Protein AF-A0A1I8MG90-F1 (afdb_monomer_lite)

Secondary structure (DSSP, 8-state):
----------------SS-S--TTSHHHHHHHTTSSHHHHHHHHHHH-TT----HHHHHHHHHHHHHHHHHHHSSSPP-SHHHHHHHHHHHSPTTHHHHHHHHHHHHHH-SS---SS-HHHHHHHHHTT-

InterPro domains:
  IPR009072 Histone-fold [G3DSA:1.10.20.10] (28-130)
  IPR009072 Histone-fold [SSF47113] (20-128)

Foldseek 3Di:
DDDDDDDDDPPPPPPDPDDQLDCPPPVNVVLQQPQCLVLVQVVCCVVPVPDDDDPVVSRVVSVVVVVVVSQLCGPVGDPDPVSSLVSLVVPPDPPVSVVVVVVVVCCVPDPPDDRSGPVVSVVVSVVVSD

pLDDT: mean 80.27, std 19.48, range [32.47, 96.44]

Radius of gyration: 20.1 Å; chains: 1; bounding box: 49×69×40 Å

Sequence (130 aa):
MFSVQHGNMGSSTIMGDSDVYDFTKAENIARWKGIFIPSLKKVLEQVHPRLTAKEEALMYVETLCLRILAMLCAKPLPHTVQDIEEKVRKYFPSPIDCWALNEAKETLVSKKRKSVLPTERVHTLLQKVK

Organism: Musca domestica (NCBI:txid7370)

Structure (mmCIF, N/CA/C/O backbone):
data_AF-A0A1I8MG90-F1
#
_entry.id   AF-A0A1I8MG90-F1
#
loop_
_atom_site.group_PDB
_atom_site.id
_atom_site.type_symbol
_atom_site.label_atom_id
_atom_site.label_alt_id
_atom_site.label_comp_id
_atom_site.label_asym_id
_atom_site.label_entity_id
_atom_site.label_seq_id
_atom_site.pdbx_PDB_ins_code
_atom_site.Cartn_x
_atom_site.Cartn_y
_atom_site.Cartn_z
_atom_site.occupancy
_atom_site.B_iso_or_equiv
_atom_site.auth_seq_id
_atom_site.auth_comp_id
_atom_site.auth_asym_id
_atom_site.auth_atom_id
_atom_site.pdbx_PDB_model_num
ATOM 1 N N . MET A 1 1 ? -35.148 53.708 18.195 1.00 45.38 1 MET A N 1
ATOM 2 C CA . MET A 1 1 ? -34.542 52.752 19.143 1.00 45.38 1 MET A CA 1
ATOM 3 C C . MET A 1 1 ? -34.646 51.359 18.543 1.00 45.38 1 MET A C 1
ATOM 5 O O . MET A 1 1 ? -35.712 50.776 18.622 1.00 45.38 1 MET A O 1
ATOM 9 N N . PHE A 1 2 ? -33.588 50.860 17.901 1.00 42.22 2 PHE A N 1
ATOM 10 C CA . PHE A 1 2 ? -33.440 49.439 17.575 1.00 42.22 2 PHE A CA 1
ATOM 11 C C . PHE A 1 2 ? -31.970 49.056 17.740 1.00 42.22 2 PHE A C 1
ATOM 13 O O . PHE A 1 2 ? -31.074 49.826 17.400 1.00 42.22 2 PHE A O 1
ATOM 20 N N . SER A 1 3 ? -31.786 47.919 18.398 1.00 39.50 3 SER A N 1
ATOM 21 C CA . SER A 1 3 ? -30.568 47.443 19.041 1.00 39.50 3 SER A CA 1
ATOM 22 C C . SER A 1 3 ? -29.565 46.826 18.063 1.00 39.50 3 SER A C 1
ATOM 24 O O . SER A 1 3 ? -29.923 46.307 17.011 1.00 39.50 3 SER A O 1
ATOM 26 N N . VAL A 1 4 ? -28.307 46.871 18.493 1.00 43.78 4 VAL A N 1
ATOM 27 C CA . VAL A 1 4 ? -27.082 46.264 17.959 1.00 43.78 4 VAL A CA 1
ATOM 28 C C . VAL A 1 4 ? -27.180 44.736 17.848 1.00 43.78 4 VAL A C 1
ATOM 30 O O . VAL A 1 4 ? -27.698 44.108 18.768 1.00 43.78 4 VAL A O 1
ATOM 33 N N . GLN A 1 5 ? -26.557 44.144 16.817 1.00 39.47 5 GLN A N 1
ATOM 34 C CA . GLN A 1 5 ? -25.679 42.972 16.984 1.00 39.47 5 GLN A CA 1
ATOM 35 C C . GLN A 1 5 ? -24.714 42.797 15.799 1.00 39.47 5 GLN A C 1
ATOM 37 O O . GLN A 1 5 ? -25.101 42.493 14.675 1.00 39.47 5 GLN A O 1
ATOM 42 N N . HIS A 1 6 ? -23.428 43.004 16.097 1.00 41.03 6 HIS A N 1
ATOM 43 C CA . HIS A 1 6 ? -22.286 42.571 15.299 1.00 41.03 6 HIS A CA 1
ATOM 44 C C . HIS A 1 6 ? -22.226 41.037 15.281 1.00 41.03 6 HIS A C 1
ATOM 46 O O . HIS A 1 6 ? -22.118 40.417 16.337 1.00 41.03 6 HIS A O 1
ATOM 52 N N . GLY A 1 7 ? -22.217 40.438 14.091 1.00 34.09 7 GLY A N 1
ATOM 53 C CA . GLY A 1 7 ? -21.810 39.050 13.881 1.00 34.09 7 GLY A CA 1
ATOM 54 C C . GLY A 1 7 ? -20.370 38.995 13.379 1.00 34.09 7 GLY A C 1
ATOM 55 O O . GLY A 1 7 ? -20.132 39.052 12.178 1.00 34.09 7 GLY A O 1
ATOM 56 N N . ASN A 1 8 ? -19.415 38.920 14.306 1.00 41.19 8 ASN A N 1
ATOM 57 C CA . ASN A 1 8 ? -18.049 38.463 14.050 1.00 41.19 8 ASN A CA 1
ATOM 58 C C . ASN A 1 8 ? -17.977 36.945 14.314 1.00 41.19 8 ASN A C 1
ATOM 60 O O . ASN A 1 8 ? -18.745 36.438 15.123 1.00 41.19 8 ASN A O 1
ATOM 64 N N . MET A 1 9 ? -16.986 36.285 13.707 1.00 35.06 9 MET A N 1
ATOM 65 C CA . MET A 1 9 ? -16.546 34.887 13.884 1.00 35.06 9 MET A CA 1
ATOM 66 C C . MET A 1 9 ? -17.142 33.832 12.948 1.00 35.06 9 MET A C 1
ATOM 68 O O . MET A 1 9 ? -18.130 33.163 13.221 1.00 35.06 9 MET A O 1
ATOM 72 N N . GLY A 1 10 ? -16.364 33.589 11.896 1.00 32.47 10 GLY A N 1
ATOM 73 C CA . GLY A 1 10 ? -16.185 32.290 11.263 1.00 32.47 10 GLY A CA 1
ATOM 74 C C . GLY A 1 10 ? -14.727 32.125 10.834 1.00 32.47 10 GLY A C 1
ATOM 75 O O . GLY A 1 10 ? -14.462 31.724 9.705 1.00 32.47 10 GLY A O 1
ATOM 76 N N . SER A 1 11 ? -13.772 32.510 11.695 1.00 35.19 11 SER A N 1
ATOM 77 C CA . SER A 1 11 ? -12.365 32.140 11.521 1.00 35.19 11 SER A CA 1
ATOM 78 C C . SER A 1 11 ? -12.300 30.621 11.464 1.00 35.19 11 SER A C 1
ATOM 80 O O . SER A 1 11 ? -12.479 29.943 12.473 1.00 35.19 11 SER A O 1
ATOM 82 N N . SER A 1 12 ? -12.079 30.091 10.264 1.00 34.28 12 SER A N 1
ATOM 83 C CA . SER A 1 12 ? -11.706 28.698 10.067 1.00 34.28 12 SER A CA 1
ATOM 84 C C . SER A 1 12 ? -10.315 28.533 10.663 1.00 34.28 12 SER A C 1
ATOM 86 O O . SER A 1 12 ? -9.304 28.781 10.011 1.00 34.28 12 SER A O 1
ATOM 88 N N . THR A 1 13 ? -10.278 28.219 11.954 1.00 33.03 13 THR A N 1
ATOM 89 C CA . THR A 1 13 ? -9.067 27.843 12.666 1.00 33.03 13 THR A CA 1
ATOM 90 C C . THR A 1 13 ? -8.465 26.649 11.939 1.00 33.03 13 THR A C 1
ATOM 92 O O . THR A 1 13 ? -9.012 25.547 11.973 1.00 33.03 13 THR A O 1
ATOM 95 N N . ILE A 1 14 ? -7.338 26.888 11.268 1.00 46.69 14 ILE A N 1
ATOM 96 C CA . ILE A 1 14 ? -6.355 25.875 10.891 1.00 46.69 14 ILE A CA 1
ATOM 97 C C . ILE A 1 14 ? -5.935 25.205 12.208 1.00 46.69 14 ILE A C 1
ATOM 99 O O . ILE A 1 14 ? -5.077 25.700 12.936 1.00 46.69 14 ILE A O 1
ATOM 103 N N . MET A 1 15 ? -6.639 24.142 12.596 1.00 42.91 15 MET A N 1
ATOM 104 C CA . MET A 1 15 ? -6.336 23.387 13.805 1.00 42.91 15 MET A CA 1
ATOM 105 C C . MET A 1 15 ? -5.140 22.469 13.533 1.00 42.91 15 MET A C 1
ATOM 107 O O . MET A 1 15 ? -5.283 21.429 12.903 1.00 42.91 15 MET A O 1
ATOM 111 N N . GLY A 1 16 ? -3.978 22.880 14.045 1.00 37.00 16 GLY A N 1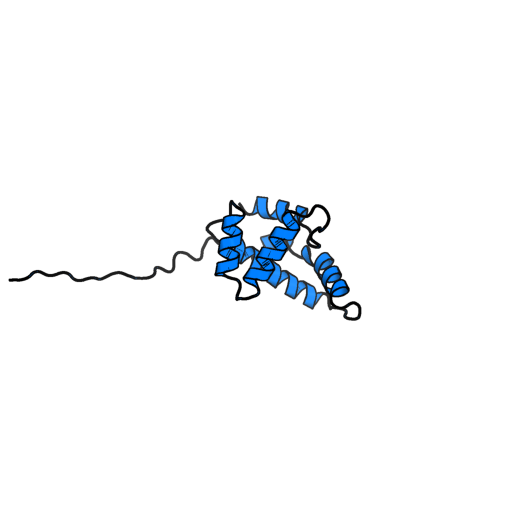
ATOM 112 C CA . GLY A 1 16 ? -2.998 22.001 14.696 1.00 37.00 16 GLY A CA 1
ATOM 113 C C . GLY A 1 16 ? -2.320 20.930 13.839 1.00 37.00 16 GLY A C 1
ATOM 114 O O . GLY A 1 16 ? -2.607 19.744 13.978 1.00 37.00 16 GLY A O 1
ATOM 115 N N . ASP A 1 17 ? -1.333 21.346 13.050 1.00 42.06 17 ASP A N 1
ATOM 116 C CA . ASP A 1 17 ? -0.396 20.507 12.287 1.00 42.06 17 ASP A CA 1
ATOM 117 C C . ASP A 1 17 ? 0.683 19.835 13.169 1.00 42.06 17 ASP A C 1
ATOM 119 O O . ASP A 1 17 ? 1.874 20.025 12.958 1.00 42.06 17 ASP A O 1
ATOM 123 N N . SER A 1 18 ? 0.315 19.094 14.222 1.00 46.84 18 SER A N 1
ATOM 124 C CA . SER A 1 18 ? 1.350 18.525 15.116 1.00 46.84 18 SER A CA 1
ATOM 125 C C . SER A 1 18 ? 1.232 17.044 15.458 1.00 46.84 18 SER A C 1
ATOM 127 O O . SER A 1 18 ? 2.071 16.551 16.205 1.00 46.84 18 SER A O 1
ATOM 129 N N . ASP A 1 19 ? 0.260 16.303 14.923 1.00 49.38 19 ASP A N 1
ATOM 130 C CA . ASP A 1 19 ? -0.016 14.962 15.464 1.00 49.38 19 ASP A CA 1
ATOM 131 C C . ASP A 1 19 ? -0.525 13.942 14.431 1.00 49.38 19 ASP A C 1
ATOM 133 O O . ASP A 1 19 ? -1.168 12.943 14.765 1.00 49.38 19 ASP A O 1
ATOM 137 N N . VAL A 1 20 ? -0.246 14.193 13.150 1.00 58.28 20 VAL A N 1
ATOM 138 C CA . VAL A 1 20 ? -0.396 13.194 12.085 1.00 58.28 20 VAL A CA 1
ATOM 139 C C . VAL A 1 20 ? 0.795 12.241 12.184 1.00 58.28 20 VAL A C 1
ATOM 141 O O . VAL A 1 20 ? 1.943 12.689 12.179 1.00 58.28 20 VAL A O 1
ATOM 144 N N . TYR A 1 21 ? 0.550 10.929 12.293 1.00 62.69 21 TYR A N 1
ATOM 145 C CA . TYR A 1 21 ? 1.636 9.950 12.244 1.00 62.69 21 TYR A CA 1
ATOM 146 C C . TYR A 1 21 ? 2.352 10.081 10.903 1.00 62.69 21 TYR A C 1
ATOM 148 O O . TYR A 1 21 ? 1.806 9.785 9.838 1.00 62.69 21 TYR A O 1
ATOM 156 N N . ASP A 1 22 ? 3.579 10.571 10.974 1.00 65.44 22 ASP A N 1
ATOM 157 C CA . ASP A 1 22 ? 4.363 10.865 9.798 1.00 65.44 22 ASP A CA 1
ATOM 158 C C . ASP A 1 22 ? 5.104 9.600 9.355 1.00 65.44 22 ASP A C 1
ATOM 160 O O . ASP A 1 22 ? 6.122 9.196 9.927 1.00 65.44 22 ASP A O 1
ATOM 164 N N . PHE A 1 23 ? 4.575 8.962 8.312 1.00 63.75 23 PHE A N 1
ATOM 165 C CA . PHE A 1 23 ? 5.210 7.826 7.642 1.00 63.75 23 PHE A CA 1
ATOM 166 C C . PHE A 1 23 ? 6.537 8.220 6.967 1.00 63.75 23 PHE A C 1
ATOM 168 O O . PHE A 1 23 ? 7.308 7.341 6.588 1.00 63.75 23 PHE A O 1
ATOM 175 N N . THR A 1 24 ? 6.811 9.524 6.836 1.00 53.75 24 THR A N 1
ATOM 176 C CA . THR A 1 24 ? 8.040 10.103 6.281 1.00 53.75 24 THR A CA 1
ATOM 177 C C . THR A 1 24 ? 9.054 10.532 7.351 1.00 53.75 24 THR A C 1
ATOM 179 O O . THR A 1 24 ? 10.184 10.882 7.011 1.00 53.75 24 THR A O 1
ATOM 182 N N . LYS A 1 25 ? 8.737 10.410 8.653 1.00 62.84 25 LYS A N 1
ATOM 183 C CA . LYS A 1 25 ? 9.760 10.498 9.711 1.00 62.84 25 LYS A CA 1
ATOM 184 C C . LYS A 1 25 ? 10.763 9.361 9.542 1.00 62.84 25 LYS A C 1
ATOM 186 O O . LYS A 1 25 ? 10.374 8.200 9.401 1.00 62.84 25 LYS A O 1
ATOM 191 N N . ALA A 1 26 ? 12.054 9.684 9.616 1.00 55.06 26 ALA A N 1
ATOM 192 C CA . ALA A 1 26 ? 13.156 8.744 9.384 1.00 55.06 26 ALA A CA 1
ATOM 193 C C . ALA A 1 26 ? 13.037 7.434 10.194 1.00 55.06 26 ALA A C 1
ATOM 195 O O . ALA A 1 26 ? 13.305 6.352 9.672 1.00 55.06 26 ALA A O 1
ATOM 196 N N . GLU A 1 27 ? 12.559 7.517 11.439 1.00 59.25 27 GLU A N 1
ATOM 197 C CA . GLU A 1 27 ? 12.353 6.366 12.331 1.00 59.25 27 GLU A CA 1
ATOM 198 C C . GLU A 1 27 ? 11.252 5.405 11.850 1.00 59.25 27 GLU A C 1
ATOM 200 O O . GLU A 1 27 ? 11.355 4.187 12.018 1.00 59.25 27 GLU A O 1
ATOM 205 N N . ASN A 1 28 ? 10.207 5.938 11.212 1.00 69.00 28 ASN A N 1
ATOM 206 C CA . ASN A 1 28 ? 9.096 5.158 10.676 1.00 69.00 28 ASN A CA 1
ATOM 207 C C . ASN A 1 28 ? 9.430 4.615 9.284 1.00 69.00 28 ASN A C 1
ATOM 209 O O . ASN A 1 28 ? 9.130 3.453 9.001 1.00 69.00 28 ASN A O 1
ATOM 213 N N . ILE A 1 29 ? 10.125 5.404 8.453 1.00 68.88 29 ILE A N 1
ATOM 214 C CA . ILE A 1 29 ? 10.584 4.989 7.119 1.00 68.88 29 ILE A CA 1
ATOM 215 C C . ILE A 1 29 ? 11.330 3.658 7.201 1.00 68.88 29 ILE A C 1
ATOM 217 O O . ILE A 1 29 ? 11.058 2.769 6.404 1.00 68.88 29 ILE A O 1
ATOM 221 N N . ALA A 1 30 ? 12.216 3.469 8.183 1.00 72.62 30 ALA A N 1
ATOM 222 C CA . ALA A 1 30 ? 12.979 2.227 8.319 1.00 72.62 30 ALA A CA 1
ATOM 223 C C . ALA A 1 30 ? 12.096 0.970 8.474 1.00 72.62 30 ALA A C 1
ATOM 225 O O . ALA A 1 30 ? 12.478 -0.111 8.029 1.00 72.62 30 ALA A O 1
ATOM 226 N N . ARG A 1 31 ? 10.903 1.097 9.073 1.00 82.94 31 ARG A N 1
ATOM 227 C CA . ARG A 1 31 ? 9.965 -0.023 9.277 1.00 82.94 31 ARG A CA 1
ATOM 228 C C . ARG A 1 31 ? 9.134 -0.328 8.031 1.00 82.94 31 ARG A C 1
ATOM 230 O O . ARG A 1 31 ? 8.785 -1.489 7.798 1.00 82.94 31 ARG A O 1
ATOM 237 N N . TRP A 1 32 ? 8.814 0.712 7.263 1.00 85.56 32 TRP A N 1
ATOM 238 C CA . TRP A 1 32 ? 7.951 0.647 6.084 1.00 85.56 32 TRP A CA 1
ATOM 239 C C . TRP A 1 32 ? 8.722 0.443 4.775 1.00 85.56 32 TRP A C 1
ATOM 241 O O . TRP A 1 32 ? 8.164 -0.100 3.827 1.00 85.56 32 TRP A O 1
ATOM 251 N N . LYS A 1 33 ? 9.998 0.830 4.718 1.00 87.62 33 LYS A N 1
ATOM 252 C CA . LYS A 1 33 ? 10.821 0.751 3.509 1.00 87.62 33 LYS A CA 1
ATOM 253 C C . LYS A 1 33 ? 10.906 -0.682 2.981 1.00 87.62 33 LYS A C 1
ATOM 255 O O . LYS A 1 33 ? 11.239 -1.618 3.710 1.00 87.62 33 LYS A O 1
ATOM 260 N N . GLY A 1 34 ? 10.638 -0.835 1.691 1.00 90.62 34 GLY A N 1
ATOM 261 C CA . GLY A 1 34 ? 10.704 -2.085 0.946 1.00 90.62 34 GLY A CA 1
ATOM 262 C C . GLY A 1 34 ? 9.542 -3.047 1.189 1.00 90.62 34 GLY A C 1
ATOM 263 O O . GLY A 1 34 ? 9.554 -4.148 0.637 1.00 90.62 34 GLY A O 1
ATOM 264 N N . ILE A 1 35 ? 8.547 -2.689 2.007 1.00 92.62 35 ILE A N 1
ATOM 265 C CA . ILE A 1 35 ? 7.425 -3.582 2.304 1.00 92.62 35 ILE A CA 1
ATOM 266 C C . ILE A 1 35 ? 6.551 -3.839 1.072 1.00 92.62 35 ILE A C 1
ATOM 268 O O . ILE A 1 35 ? 6.084 -4.962 0.874 1.00 92.62 35 ILE A O 1
ATOM 272 N N . PHE A 1 36 ? 6.340 -2.825 0.232 1.00 94.62 36 PHE A N 1
ATOM 273 C CA . PHE A 1 36 ? 5.456 -2.915 -0.923 1.00 94.62 36 PHE A CA 1
ATOM 274 C C . PHE A 1 36 ? 6.194 -3.313 -2.192 1.00 94.62 36 PHE A C 1
ATOM 276 O O . PHE A 1 36 ? 5.559 -3.874 -3.080 1.00 94.62 36 PHE A O 1
ATOM 283 N N . ILE A 1 37 ? 7.516 -3.135 -2.268 1.00 94.75 37 ILE A N 1
ATOM 284 C CA . ILE A 1 37 ? 8.308 -3.435 -3.473 1.00 94.75 37 ILE A CA 1
ATOM 285 C C . ILE A 1 37 ? 8.027 -4.833 -4.062 1.00 94.75 37 ILE A C 1
ATOM 287 O O . ILE A 1 37 ? 7.735 -4.904 -5.259 1.00 94.75 37 ILE A O 1
ATOM 291 N N . PRO A 1 38 ? 8.038 -5.948 -3.297 1.00 94.19 38 PRO A N 1
ATOM 292 C CA . PRO A 1 38 ? 7.754 -7.267 -3.871 1.00 94.19 38 PRO A CA 1
ATOM 293 C C . PRO A 1 38 ? 6.339 -7.375 -4.455 1.00 94.19 38 PRO A C 1
ATOM 295 O O . PRO A 1 38 ? 6.120 -8.077 -5.439 1.00 94.19 38 PRO A O 1
ATOM 298 N N . SER A 1 39 ? 5.380 -6.666 -3.856 1.00 94.75 39 SER A N 1
ATOM 299 C CA . SER A 1 39 ? 3.984 -6.646 -4.302 1.00 94.75 39 SER A CA 1
ATOM 300 C C . SER A 1 39 ? 3.823 -5.778 -5.547 1.00 94.75 39 SER A C 1
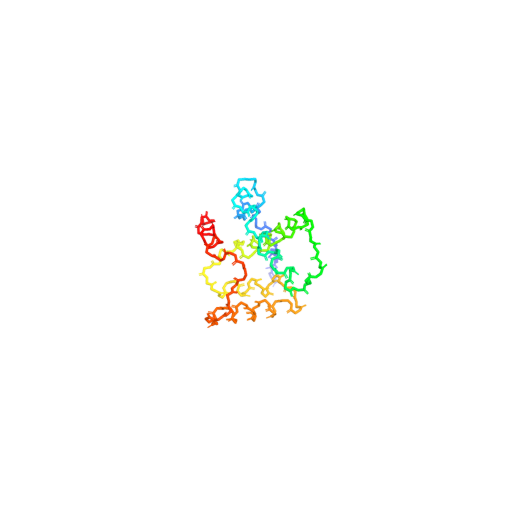ATOM 302 O O . SER A 1 39 ? 3.172 -6.191 -6.498 1.00 94.75 39 SER A O 1
ATOM 304 N N . LEU A 1 40 ? 4.486 -4.619 -5.585 1.00 95.19 40 LEU A N 1
ATOM 305 C CA . LEU A 1 40 ? 4.505 -3.719 -6.737 1.00 95.19 40 LEU A CA 1
ATOM 306 C C . LEU A 1 40 ? 5.137 -4.384 -7.966 1.00 95.19 40 LEU A C 1
ATOM 308 O O . LEU A 1 40 ? 4.624 -4.216 -9.068 1.00 95.19 40 LEU A O 1
ATOM 312 N N . LYS A 1 41 ? 6.186 -5.203 -7.786 1.00 94.94 41 LYS A N 1
ATOM 313 C CA . LYS A 1 41 ? 6.759 -6.022 -8.872 1.00 94.94 41 LYS A CA 1
ATOM 314 C C . LYS A 1 41 ? 5.726 -6.986 -9.460 1.00 94.94 41 LYS A C 1
ATOM 316 O O . LYS A 1 41 ? 5.575 -7.038 -10.675 1.00 94.94 41 LYS A O 1
ATOM 321 N N . LYS A 1 42 ? 4.971 -7.688 -8.606 1.00 93.94 42 LYS A N 1
ATOM 322 C CA . LYS A 1 42 ? 3.897 -8.597 -9.047 1.00 93.94 42 LYS A CA 1
ATOM 323 C C . LYS A 1 42 ? 2.767 -7.859 -9.761 1.00 93.94 42 LYS A C 1
ATOM 325 O O . LYS A 1 42 ? 2.285 -8.338 -10.778 1.00 93.94 42 LYS A O 1
ATOM 330 N N . VAL A 1 43 ? 2.354 -6.700 -9.248 1.00 94.44 43 VAL A N 1
ATOM 331 C CA . VAL A 1 43 ? 1.325 -5.871 -9.896 1.00 94.44 43 VAL A CA 1
ATOM 332 C C . VAL A 1 43 ? 1.800 -5.410 -11.275 1.00 94.44 43 VAL A C 1
ATOM 334 O O . VAL A 1 43 ? 1.053 -5.523 -12.241 1.00 94.44 43 VAL A O 1
ATOM 337 N N . LEU A 1 44 ? 3.051 -4.954 -11.396 1.00 95.25 44 LEU A N 1
ATOM 338 C CA . LEU A 1 44 ? 3.620 -4.556 -12.684 1.00 95.25 44 LEU A CA 1
ATOM 339 C C . LEU A 1 44 ? 3.618 -5.712 -13.689 1.00 95.25 44 LEU A C 1
ATOM 341 O O . LEU A 1 44 ? 3.205 -5.516 -14.825 1.00 95.25 44 LEU A O 1
ATOM 345 N N . GLU A 1 45 ? 4.027 -6.907 -13.268 1.00 94.50 45 GLU A N 1
ATOM 346 C CA . GLU A 1 45 ? 4.025 -8.100 -14.120 1.00 94.50 45 GLU A CA 1
ATOM 347 C C . GLU A 1 45 ? 2.607 -8.485 -14.571 1.00 94.50 45 GLU A C 1
ATOM 349 O O . GLU A 1 45 ? 2.405 -8.833 -15.731 1.00 94.50 45 GLU A O 1
ATOM 354 N N . GLN A 1 46 ? 1.611 -8.367 -13.687 1.00 92.81 46 GLN A N 1
ATOM 355 C CA . GLN A 1 46 ? 0.209 -8.658 -14.007 1.00 92.81 46 GLN A CA 1
ATOM 356 C C . GLN A 1 46 ? -0.396 -7.661 -15.002 1.00 92.81 46 GLN A C 1
ATOM 358 O O . GLN A 1 46 ? -1.178 -8.055 -15.864 1.00 92.81 46 GLN A O 1
ATOM 363 N N . VAL A 1 47 ? -0.054 -6.375 -14.883 1.00 94.88 47 VAL A N 1
ATOM 364 C CA . VAL A 1 47 ? -0.617 -5.314 -15.733 1.00 94.88 47 VAL A CA 1
ATOM 365 C C . VAL A 1 47 ? 0.161 -5.185 -17.048 1.00 94.88 47 VAL A C 1
ATOM 367 O O . VAL A 1 47 ? -0.429 -4.994 -18.112 1.00 94.88 47 VAL A O 1
ATOM 370 N N . HIS A 1 48 ? 1.487 -5.322 -17.000 1.00 94.75 48 HIS A N 1
ATOM 371 C CA . HIS A 1 48 ? 2.392 -5.160 -18.137 1.00 94.75 48 HIS A CA 1
ATOM 372 C C . HIS A 1 48 ? 3.542 -6.190 -18.104 1.00 94.75 48 HIS A C 1
ATOM 374 O O . HIS A 1 48 ? 4.675 -5.835 -17.777 1.00 94.75 48 HIS A O 1
ATOM 380 N N . PRO A 1 49 ? 3.316 -7.442 -18.555 1.00 94.31 49 PRO A N 1
ATOM 381 C CA . PRO A 1 49 ? 4.303 -8.531 -18.456 1.00 94.31 49 PRO A CA 1
ATOM 382 C C . PRO A 1 49 ? 5.647 -8.275 -19.157 1.00 94.31 49 PRO A C 1
ATOM 384 O O . PRO A 1 49 ? 6.643 -8.934 -18.877 1.00 94.31 49 PRO A O 1
ATOM 387 N N . ARG A 1 50 ? 5.682 -7.341 -20.116 1.00 94.94 50 ARG A N 1
ATOM 388 C CA . ARG A 1 50 ? 6.878 -7.000 -20.905 1.00 94.94 50 ARG A CA 1
ATOM 389 C C . ARG A 1 50 ? 7.635 -5.779 -20.376 1.00 94.94 50 ARG A C 1
ATOM 391 O O . ARG A 1 50 ? 8.663 -5.424 -20.948 1.00 94.94 50 ARG A O 1
ATOM 398 N N . LEU A 1 51 ? 7.116 -5.112 -19.346 1.00 95.62 51 LEU A N 1
ATOM 399 C CA . LEU A 1 51 ? 7.704 -3.908 -18.772 1.00 95.62 51 LEU A CA 1
ATOM 400 C C . LEU A 1 51 ? 8.467 -4.261 -17.495 1.00 95.62 51 LEU A C 1
ATOM 402 O O . LEU A 1 51 ? 7.941 -4.920 -16.604 1.00 95.62 51 LEU A O 1
ATOM 406 N N . THR A 1 52 ? 9.700 -3.775 -17.382 1.00 92.94 52 THR A N 1
ATOM 407 C CA . THR A 1 52 ? 10.488 -3.855 -16.150 1.00 92.94 52 THR A CA 1
ATOM 408 C C . THR A 1 52 ? 10.606 -2.470 -15.522 1.00 92.94 52 THR A C 1
ATOM 410 O O . THR A 1 52 ? 10.648 -1.455 -16.219 1.00 92.94 52 THR A O 1
ATOM 413 N N . ALA A 1 53 ? 10.648 -2.412 -14.191 1.00 94.06 53 ALA A N 1
ATOM 414 C CA . ALA A 1 53 ? 10.841 -1.171 -13.451 1.00 94.06 53 ALA A CA 1
ATOM 415 C C . ALA A 1 53 ? 12.186 -1.180 -12.729 1.00 94.06 53 ALA A C 1
ATOM 417 O O . ALA A 1 53 ? 12.587 -2.186 -12.139 1.00 94.06 53 ALA A O 1
ATOM 418 N N . LYS A 1 54 ? 12.862 -0.028 -12.743 1.00 96.44 54 LYS A N 1
ATOM 419 C CA . LYS A 1 54 ? 14.019 0.215 -11.880 1.00 96.44 54 LYS A CA 1
ATOM 420 C C . LYS A 1 54 ? 13.585 0.197 -10.417 1.00 96.44 54 LYS A C 1
ATOM 422 O O . LYS A 1 54 ? 12.490 0.650 -10.083 1.00 96.44 54 LYS A O 1
ATOM 427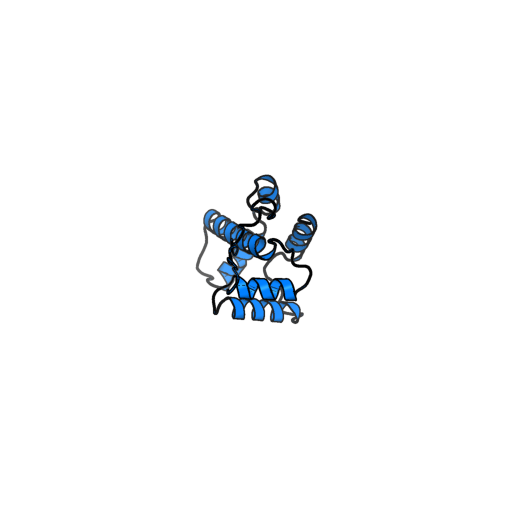 N N . GLU A 1 55 ? 14.480 -0.250 -9.543 1.00 93.31 55 GLU A N 1
ATOM 428 C CA . GLU A 1 55 ? 14.227 -0.303 -8.100 1.00 93.31 55 GLU A CA 1
ATOM 429 C C . GLU A 1 55 ? 13.864 1.081 -7.531 1.00 93.31 55 GLU A C 1
ATOM 431 O O . GLU A 1 55 ? 12.928 1.206 -6.750 1.00 93.31 55 GLU A O 1
ATOM 436 N N . GLU A 1 56 ? 14.530 2.141 -7.995 1.00 94.81 56 GLU A N 1
ATOM 437 C CA . GLU A 1 56 ? 14.262 3.536 -7.608 1.00 94.81 56 GLU A CA 1
ATOM 438 C C . GLU A 1 56 ? 12.831 3.981 -7.927 1.00 94.81 56 GLU A C 1
ATOM 440 O O . GLU A 1 56 ? 12.196 4.658 -7.120 1.00 94.81 56 GLU A O 1
ATOM 445 N N . ALA A 1 57 ? 12.295 3.558 -9.076 1.00 96.38 57 ALA A N 1
ATOM 446 C CA . ALA A 1 57 ? 10.922 3.865 -9.461 1.00 96.38 57 ALA A CA 1
ATOM 447 C C . ALA A 1 57 ? 9.919 3.137 -8.554 1.00 96.38 57 ALA A C 1
ATOM 449 O O . ALA A 1 57 ? 8.930 3.728 -8.125 1.00 96.38 57 ALA A O 1
ATOM 450 N N . LEU A 1 58 ? 10.194 1.876 -8.209 1.00 95.56 58 LEU A N 1
ATOM 451 C CA . LEU A 1 58 ? 9.361 1.109 -7.280 1.00 95.56 58 LEU A CA 1
ATOM 452 C C . LEU A 1 58 ? 9.404 1.692 -5.864 1.00 95.56 58 LEU A C 1
ATOM 454 O O . LEU A 1 58 ? 8.361 1.784 -5.220 1.00 95.56 58 LEU A O 1
ATOM 458 N N . MET A 1 59 ? 10.576 2.140 -5.404 1.00 93.19 59 MET A N 1
ATOM 459 C CA . MET A 1 59 ? 10.715 2.866 -4.138 1.00 93.19 59 MET A CA 1
ATOM 460 C C . MET A 1 59 ? 9.900 4.162 -4.152 1.00 93.19 59 MET A C 1
ATOM 462 O O . MET A 1 59 ? 9.196 4.450 -3.189 1.00 93.19 59 MET A O 1
ATOM 466 N N . TYR A 1 60 ? 9.933 4.925 -5.247 1.00 94.38 60 TYR A N 1
ATOM 467 C CA . TYR A 1 60 ? 9.119 6.133 -5.366 1.00 94.38 60 TYR A CA 1
ATOM 468 C C . TYR A 1 60 ? 7.618 5.822 -5.276 1.00 94.38 60 TYR A C 1
ATOM 470 O O . TYR A 1 60 ? 6.912 6.438 -4.477 1.00 94.38 60 TYR A O 1
ATOM 478 N N . VAL A 1 61 ? 7.130 4.817 -6.009 1.00 95.38 61 VAL A N 1
ATOM 479 C CA . VAL A 1 61 ? 5.723 4.383 -5.924 1.00 95.38 61 VAL A CA 1
ATOM 480 C C . VAL A 1 61 ? 5.363 3.929 -4.505 1.00 95.38 61 VAL A C 1
ATOM 482 O O . VAL A 1 61 ? 4.309 4.305 -3.996 1.00 95.38 61 VAL A O 1
ATOM 485 N N . GLU A 1 62 ? 6.248 3.202 -3.821 1.00 93.75 62 GLU A N 1
ATOM 486 C CA . GLU A 1 62 ? 6.054 2.827 -2.417 1.00 93.75 62 GLU A CA 1
ATOM 487 C C . GLU A 1 62 ? 5.867 4.057 -1.514 1.00 93.75 62 GLU A C 1
ATOM 489 O O . GLU A 1 62 ? 4.952 4.067 -0.687 1.00 93.75 62 GLU A O 1
ATOM 494 N N . THR A 1 63 ? 6.655 5.124 -1.699 1.00 91.44 63 THR A N 1
ATOM 495 C CA . THR A 1 63 ? 6.468 6.361 -0.916 1.00 91.44 63 THR A CA 1
ATOM 496 C C . THR A 1 63 ? 5.103 7.009 -1.150 1.00 91.44 63 THR A C 1
ATOM 498 O O . THR A 1 63 ? 4.508 7.538 -0.209 1.00 91.44 63 THR A O 1
ATOM 501 N N . LEU A 1 64 ? 4.561 6.925 -2.370 1.00 93.06 64 LEU A N 1
ATOM 502 C CA . LEU A 1 64 ? 3.215 7.412 -2.679 1.00 93.06 64 LEU A CA 1
ATOM 503 C C . LEU A 1 64 ? 2.141 6.557 -1.995 1.00 93.06 64 LEU A C 1
ATOM 505 O O . LEU A 1 64 ? 1.228 7.107 -1.382 1.00 93.06 64 LEU A O 1
ATOM 509 N N . CYS A 1 65 ? 2.274 5.227 -2.023 1.00 92.94 65 CYS A N 1
ATOM 510 C CA . CYS A 1 65 ? 1.371 4.325 -1.303 1.00 92.94 65 CYS A CA 1
ATOM 511 C C . CYS A 1 65 ? 1.365 4.611 0.206 1.00 92.94 65 CYS A C 1
ATOM 513 O O . CYS A 1 65 ? 0.301 4.668 0.821 1.00 92.94 65 CYS A O 1
ATOM 515 N N . LEU A 1 66 ? 2.537 4.843 0.804 1.00 89.88 66 LEU A N 1
ATOM 516 C CA . LEU A 1 66 ? 2.653 5.200 2.220 1.00 89.88 66 LEU A CA 1
ATOM 517 C C . LEU A 1 66 ? 2.038 6.568 2.526 1.00 89.88 66 LEU A C 1
ATOM 519 O O . LEU A 1 66 ? 1.408 6.727 3.566 1.00 89.88 66 LEU A O 1
ATOM 523 N N . ARG A 1 67 ? 2.149 7.542 1.615 1.00 88.94 67 ARG A N 1
ATOM 524 C CA . ARG A 1 67 ? 1.477 8.843 1.756 1.00 88.94 67 ARG A CA 1
ATOM 525 C C . ARG A 1 67 ? -0.046 8.705 1.731 1.00 88.94 67 ARG A C 1
ATOM 527 O O . ARG A 1 67 ? -0.725 9.363 2.514 1.00 88.94 67 ARG A O 1
ATOM 534 N N . ILE A 1 68 ? -0.585 7.837 0.874 1.00 91.50 68 ILE A N 1
ATOM 535 C CA . ILE A 1 68 ? -2.022 7.524 0.857 1.00 91.50 68 ILE A CA 1
ATOM 536 C C . ILE A 1 68 ? -2.431 6.849 2.171 1.00 91.50 68 ILE A C 1
ATOM 538 O O . ILE A 1 68 ? -3.427 7.240 2.775 1.00 91.50 68 ILE A O 1
ATOM 542 N N . LEU A 1 69 ? -1.646 5.886 2.663 1.00 90.12 69 LEU A N 1
ATOM 543 C CA . LEU A 1 69 ? -1.906 5.245 3.954 1.00 90.12 69 LEU A CA 1
ATOM 544 C C . LEU A 1 69 ? -1.902 6.267 5.103 1.00 90.12 69 LEU A C 1
ATOM 546 O O . LEU A 1 69 ? -2.806 6.255 5.934 1.00 90.12 69 LEU A O 1
ATOM 550 N N . ALA A 1 70 ? -0.947 7.200 5.100 1.00 86.50 70 ALA A N 1
ATOM 551 C CA . ALA A 1 70 ? -0.877 8.305 6.053 1.00 86.50 70 ALA A CA 1
ATOM 552 C C . ALA A 1 70 ? -2.130 9.174 6.040 1.00 86.50 70 ALA A C 1
ATOM 554 O O . ALA A 1 70 ? -2.710 9.451 7.086 1.00 86.50 70 ALA A O 1
ATOM 555 N N . MET A 1 71 ? -2.570 9.560 4.845 1.00 88.81 71 MET A N 1
ATOM 556 C CA . MET A 1 71 ? -3.780 10.345 4.640 1.00 88.81 71 MET A CA 1
ATOM 557 C C . MET A 1 71 ? -5.022 9.621 5.182 1.00 88.81 71 MET A C 1
ATOM 559 O O . MET A 1 71 ? -5.835 10.227 5.880 1.00 88.81 71 MET A O 1
ATOM 563 N N . LEU A 1 72 ? -5.156 8.316 4.928 1.00 89.81 72 LEU A N 1
ATOM 564 C CA . LEU A 1 72 ? -6.278 7.515 5.430 1.00 89.81 72 LEU A CA 1
ATOM 565 C C . LEU A 1 72 ? -6.216 7.307 6.955 1.00 89.81 72 LEU A C 1
ATOM 567 O O . LEU A 1 72 ? -7.251 7.272 7.623 1.00 89.81 72 LEU A O 1
ATOM 571 N N . CYS A 1 73 ? -5.018 7.241 7.535 1.00 87.19 73 CYS A N 1
ATOM 572 C CA . CYS A 1 73 ? -4.802 7.120 8.979 1.00 87.19 73 CYS A CA 1
ATOM 573 C C . CYS A 1 73 ? -4.716 8.468 9.721 1.00 87.19 73 CYS A C 1
ATOM 575 O O . CYS A 1 73 ? -4.562 8.468 10.940 1.00 87.19 73 CYS A O 1
ATOM 577 N N . ALA A 1 74 ? -4.839 9.609 9.034 1.00 84.50 74 ALA A N 1
ATOM 578 C CA . ALA A 1 74 ? -4.800 10.931 9.664 1.00 84.50 74 ALA A CA 1
ATOM 579 C C . ALA A 1 74 ? -5.929 11.099 10.695 1.00 84.50 74 ALA A C 1
ATOM 581 O O . ALA A 1 74 ? -6.976 10.474 10.558 1.00 84.50 74 ALA A O 1
ATOM 582 N N . LYS A 1 75 ? -5.768 11.942 11.720 1.00 80.38 75 LYS A N 1
ATOM 583 C CA . LYS A 1 75 ? -6.817 12.129 12.740 1.00 80.38 75 LYS A CA 1
ATOM 584 C C . LYS A 1 75 ? -8.128 12.664 12.110 1.00 80.38 75 LYS A C 1
ATOM 586 O O . LYS A 1 75 ? -8.054 13.512 11.221 1.00 80.38 75 LYS A O 1
ATOM 591 N N . PRO A 1 76 ? -9.317 12.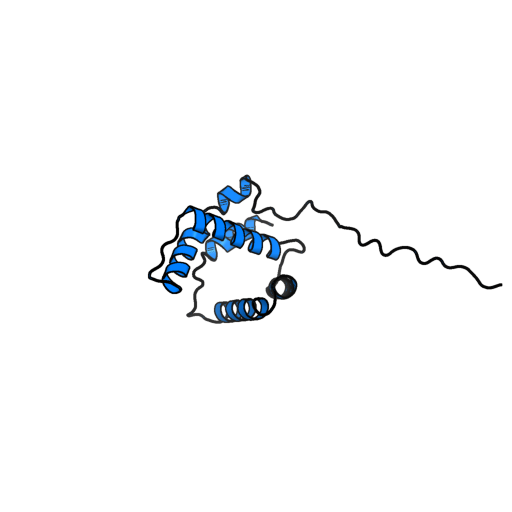203 12.550 1.00 82.94 76 PRO A N 1
ATOM 592 C CA . PRO A 1 76 ? -9.549 11.154 13.548 1.00 82.94 76 PRO A CA 1
ATOM 593 C C . PRO A 1 76 ? -9.118 9.773 13.034 1.00 82.94 76 PRO A C 1
ATOM 595 O O . PRO A 1 76 ? -9.345 9.434 11.870 1.00 82.94 76 PRO A O 1
ATOM 598 N N . LEU A 1 77 ? -8.451 8.997 13.895 1.00 83.12 77 LEU A N 1
ATOM 599 C CA . LEU A 1 77 ? -7.982 7.657 13.543 1.00 83.12 77 LEU A CA 1
ATOM 600 C C . LEU A 1 77 ? -9.187 6.788 13.151 1.00 83.12 77 LEU A C 1
ATOM 602 O O . LEU A 1 77 ? -10.197 6.809 13.851 1.00 83.12 77 LEU A O 1
ATOM 606 N N . PRO A 1 78 ? -9.106 6.044 12.039 1.00 86.69 78 PRO A N 1
ATOM 607 C CA . PRO A 1 78 ? -10.189 5.163 11.639 1.00 86.69 78 PRO A CA 1
ATOM 608 C C . PRO A 1 78 ? -10.268 3.968 12.597 1.00 86.69 78 PRO A C 1
ATOM 610 O O . PRO A 1 78 ? -9.285 3.248 12.793 1.00 86.69 78 PRO A O 1
ATOM 613 N N . HIS A 1 79 ? -11.440 3.751 13.185 1.00 87.62 79 HIS A N 1
ATOM 614 C CA . HIS A 1 79 ? -11.735 2.634 14.084 1.00 87.62 79 HIS A CA 1
ATOM 615 C C . HIS A 1 79 ? -12.672 1.609 13.442 1.00 87.62 79 HIS A C 1
ATOM 617 O O . HIS A 1 79 ? -12.694 0.449 13.856 1.00 87.62 79 HIS A O 1
ATOM 623 N N . THR A 1 80 ? -13.414 2.020 12.416 1.00 91.12 80 THR A N 1
ATOM 624 C CA . THR A 1 80 ? -14.345 1.178 11.670 1.00 91.12 80 THR A CA 1
ATOM 625 C C . THR A 1 80 ? -14.017 1.160 10.178 1.00 91.12 80 THR A C 1
ATOM 627 O O . THR A 1 80 ? -13.301 2.017 9.656 1.00 91.12 80 THR A O 1
ATOM 630 N N . VAL A 1 81 ? -14.568 0.174 9.462 1.00 91.31 81 VAL A N 1
ATOM 631 C CA . VAL A 1 81 ? -14.500 0.135 7.991 1.00 91.31 81 VAL A CA 1
ATOM 632 C C . VAL A 1 81 ? -15.171 1.375 7.395 1.00 91.31 81 VAL A C 1
ATOM 634 O O . VAL A 1 81 ? -14.650 1.944 6.440 1.00 91.31 81 VAL A O 1
ATOM 637 N N . GLN A 1 82 ? -16.276 1.832 7.990 1.00 92.75 82 GLN A N 1
ATOM 638 C CA . GLN A 1 82 ? -17.006 3.011 7.532 1.00 92.75 82 GLN A CA 1
ATOM 639 C C . GLN A 1 82 ? -16.144 4.279 7.592 1.00 92.75 82 GLN A C 1
ATOM 641 O O . GLN A 1 82 ? -16.141 5.035 6.622 1.00 92.75 82 GLN A O 1
ATOM 646 N N . ASP A 1 83 ? -15.344 4.462 8.647 1.00 92.88 83 ASP A N 1
ATOM 647 C CA . ASP A 1 83 ? -14.439 5.616 8.770 1.00 92.88 83 ASP A CA 1
ATOM 648 C C . ASP A 1 83 ? -13.441 5.673 7.601 1.00 92.88 83 ASP A C 1
ATOM 650 O O . ASP A 1 83 ? -13.126 6.744 7.079 1.00 92.88 83 ASP A O 1
ATOM 654 N N . ILE A 1 84 ? -12.944 4.509 7.162 1.00 94.00 84 ILE A N 1
ATOM 655 C CA . ILE A 1 84 ? -12.080 4.411 5.980 1.00 94.00 84 ILE A CA 1
ATOM 656 C C . ILE A 1 84 ? -12.872 4.730 4.714 1.00 94.00 84 ILE A C 1
ATOM 658 O O . ILE A 1 84 ? -12.381 5.488 3.880 1.00 94.00 84 ILE A O 1
ATOM 662 N N . GLU A 1 85 ? -14.085 4.191 4.557 1.00 95.06 85 GLU A N 1
ATOM 663 C CA . GLU A 1 85 ? -14.892 4.468 3.368 1.00 95.06 85 GLU A CA 1
ATOM 664 C C . GLU A 1 85 ? -15.206 5.965 3.217 1.00 95.06 85 GLU A C 1
ATOM 666 O O . GLU A 1 85 ? -15.141 6.505 2.113 1.00 95.06 85 GLU A O 1
ATOM 671 N N . GLU A 1 86 ? -15.532 6.651 4.313 1.00 94.69 86 GLU A N 1
ATOM 672 C CA . GLU A 1 86 ? -15.779 8.097 4.333 1.00 94.69 86 GLU A CA 1
ATOM 673 C C . GLU A 1 86 ? -14.534 8.889 3.927 1.00 94.69 86 GLU A C 1
ATOM 675 O O . GLU A 1 86 ? -14.619 9.806 3.107 1.00 94.69 86 GLU A O 1
ATOM 680 N N . LYS A 1 87 ? -13.355 8.498 4.422 1.00 94.12 87 LYS A N 1
ATOM 681 C CA . LYS A 1 87 ? -12.091 9.121 4.014 1.00 94.12 87 LYS A CA 1
ATOM 682 C C . LYS A 1 87 ? -11.758 8.875 2.552 1.00 94.12 87 LYS A C 1
ATOM 684 O O . LYS A 1 87 ? -11.327 9.807 1.879 1.00 94.12 87 LYS A O 1
ATOM 689 N N . VAL A 1 88 ? -11.980 7.665 2.041 1.00 96.12 88 VAL A N 1
ATOM 690 C CA . VAL A 1 88 ? -11.777 7.371 0.616 1.00 96.12 88 VAL A CA 1
ATOM 691 C C . VAL A 1 88 ? -12.663 8.285 -0.230 1.00 96.12 88 VAL A C 1
ATOM 693 O O . VAL A 1 88 ? -12.132 8.980 -1.088 1.00 96.12 88 VAL A O 1
ATOM 696 N N . ARG A 1 89 ? -13.964 8.401 0.075 1.00 94.50 89 ARG A N 1
ATOM 697 C CA . ARG A 1 89 ? -14.871 9.323 -0.646 1.00 94.50 89 ARG A CA 1
ATOM 698 C C . ARG A 1 89 ? -14.450 10.788 -0.547 1.00 94.50 89 ARG A C 1
ATOM 700 O O . ARG A 1 89 ? -14.672 11.555 -1.473 1.00 94.50 89 ARG A O 1
ATOM 707 N N . LYS A 1 90 ? -13.866 11.191 0.583 1.00 94.38 90 LYS A N 1
ATOM 708 C CA . LYS A 1 90 ? -13.427 12.572 0.809 1.00 94.38 90 LYS A CA 1
ATOM 709 C C . LYS A 1 90 ? -12.161 12.930 0.028 1.00 94.38 90 LYS A C 1
ATOM 711 O O . LYS A 1 90 ? -12.040 14.063 -0.429 1.00 94.38 90 LYS A O 1
ATOM 716 N N . TYR A 1 91 ? -11.199 12.013 -0.056 1.00 92.75 91 TYR A N 1
ATOM 717 C CA . TYR A 1 91 ? -9.863 12.317 -0.573 1.00 92.75 91 TYR A CA 1
ATOM 718 C C . TYR A 1 91 ? -9.599 11.799 -1.987 1.00 92.75 91 TYR A C 1
ATOM 720 O O . TYR A 1 91 ? -8.732 12.340 -2.674 1.00 92.75 91 TYR A O 1
ATOM 728 N N . PHE A 1 92 ? -10.293 10.748 -2.421 1.00 95.88 92 PHE A N 1
ATOM 729 C CA . PHE A 1 92 ? -10.062 10.156 -3.730 1.00 95.88 92 PHE A CA 1
ATOM 730 C C . PHE A 1 92 ? -10.963 10.860 -4.751 1.00 95.88 92 PHE A C 1
ATOM 732 O O . PHE A 1 92 ? -12.156 11.025 -4.502 1.00 95.88 92 PHE A O 1
ATOM 739 N N . PRO A 1 93 ? -10.424 11.295 -5.900 1.00 96.12 93 PRO A N 1
ATOM 740 C CA . PRO A 1 93 ? -11.236 11.906 -6.941 1.00 96.12 93 PRO A CA 1
ATOM 741 C C . PRO A 1 93 ? -12.103 10.856 -7.641 1.00 96.12 93 PRO A C 1
ATOM 743 O O . PRO A 1 93 ? -11.700 9.701 -7.801 1.00 96.12 93 PRO A O 1
ATOM 746 N N . SER A 1 94 ? -13.262 11.282 -8.139 1.00 92.62 94 SER A N 1
ATOM 747 C CA . SER A 1 94 ? -14.108 10.431 -8.977 1.00 92.62 94 SER A CA 1
ATOM 748 C C . SER A 1 94 ? -13.442 10.148 -10.332 1.00 92.62 94 SER A C 1
ATOM 750 O O . SER A 1 94 ? -12.873 11.077 -10.914 1.00 92.62 94 SER A O 1
ATOM 752 N N . PRO A 1 95 ? -13.476 8.903 -10.858 1.00 95.62 95 PRO A N 1
ATOM 753 C CA . PRO A 1 95 ? -14.188 7.711 -10.356 1.00 95.62 95 PRO A CA 1
ATOM 754 C C . PRO A 1 95 ? -13.347 6.766 -9.470 1.00 95.62 95 PRO A C 1
ATOM 756 O O . PRO A 1 95 ? -13.767 5.641 -9.190 1.00 95.62 95 PRO A O 1
ATOM 759 N N . ILE A 1 96 ? -12.138 7.174 -9.072 1.00 96.44 96 ILE A N 1
ATOM 760 C CA . ILE A 1 96 ? -11.180 6.313 -8.359 1.00 96.44 96 ILE A CA 1
ATOM 761 C C . ILE A 1 96 ? -11.715 5.923 -6.978 1.00 96.44 96 ILE A C 1
ATOM 763 O O . ILE A 1 96 ? -11.501 4.794 -6.540 1.00 96.44 96 ILE A O 1
ATOM 767 N N . ASP A 1 97 ? -12.437 6.819 -6.309 1.00 95.50 97 ASP A N 1
ATOM 768 C CA . ASP A 1 97 ? -13.124 6.549 -5.044 1.00 95.50 97 ASP A CA 1
ATOM 769 C C . ASP A 1 97 ? -14.075 5.343 -5.147 1.00 95.50 97 ASP A C 1
ATOM 771 O O . ASP A 1 97 ? -13.979 4.404 -4.355 1.00 95.50 97 ASP A O 1
ATOM 775 N N . CYS A 1 98 ? -14.935 5.316 -6.167 1.00 95.69 98 CYS A N 1
ATOM 776 C CA . CYS A 1 98 ? -15.881 4.231 -6.409 1.00 95.69 98 CYS A CA 1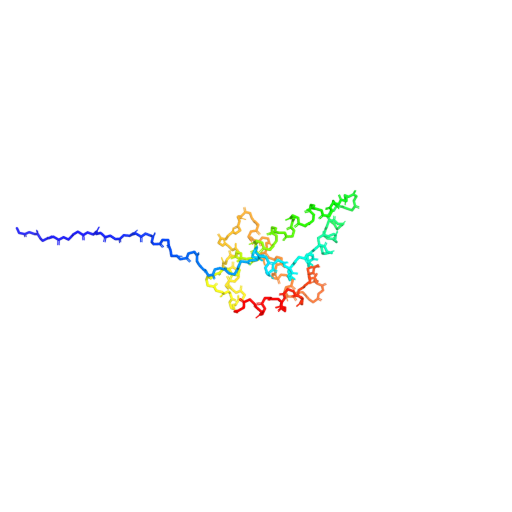
ATOM 777 C C . CYS A 1 98 ? -15.168 2.905 -6.688 1.00 95.69 98 CYS A C 1
ATOM 779 O O . CYS A 1 98 ? -15.538 1.874 -6.122 1.00 95.69 98 CYS A O 1
ATOM 781 N N . TRP A 1 99 ? -14.131 2.922 -7.532 1.00 95.88 99 TRP A N 1
ATOM 782 C CA . TRP A 1 99 ? -13.360 1.718 -7.851 1.00 95.88 99 TRP A CA 1
ATOM 783 C C . TRP A 1 99 ? -12.611 1.181 -6.632 1.00 95.88 99 TRP A C 1
ATOM 785 O O . TRP A 1 99 ? -12.667 -0.018 -6.368 1.00 95.88 99 TRP A O 1
ATOM 795 N N . ALA A 1 100 ? -11.978 2.058 -5.850 1.00 95.38 100 ALA A N 1
ATOM 796 C CA . ALA A 1 100 ? -11.261 1.677 -4.639 1.00 95.38 100 ALA A CA 1
ATOM 797 C C . ALA A 1 100 ? -12.195 1.046 -3.596 1.00 95.38 100 ALA A C 1
ATOM 799 O O . ALA A 1 100 ? -11.864 0.014 -3.012 1.00 95.38 100 ALA A O 1
ATOM 800 N N . LEU A 1 101 ? -13.381 1.629 -3.387 1.00 95.31 101 LEU A N 1
ATOM 801 C CA . LEU A 1 101 ? -14.381 1.086 -2.466 1.00 95.31 101 LEU A CA 1
ATOM 802 C C . LEU A 1 101 ? -14.921 -0.265 -2.932 1.00 95.31 101 LEU A C 1
ATOM 804 O O . LEU A 1 101 ? -15.075 -1.171 -2.113 1.00 95.31 101 LEU A O 1
ATOM 808 N N . ASN A 1 102 ? -15.214 -0.408 -4.226 1.00 94.31 102 ASN A N 1
ATOM 809 C CA . ASN A 1 102 ? -15.719 -1.665 -4.766 1.00 94.31 102 ASN A CA 1
ATOM 810 C C . ASN A 1 102 ? -14.669 -2.781 -4.651 1.00 94.31 102 ASN A C 1
ATOM 812 O O . ASN A 1 102 ? -14.971 -3.849 -4.126 1.00 94.31 102 ASN A O 1
ATOM 816 N N . GLU A 1 103 ? -13.421 -2.505 -5.037 1.00 92.19 103 GLU A N 1
ATOM 817 C CA . GLU A 1 103 ? -12.311 -3.461 -4.933 1.00 92.19 103 GLU A CA 1
ATOM 818 C C . GLU A 1 103 ? -12.060 -3.890 -3.477 1.00 92.19 103 GLU A C 1
ATOM 820 O O . GLU A 1 103 ? -11.877 -5.077 -3.187 1.00 92.19 103 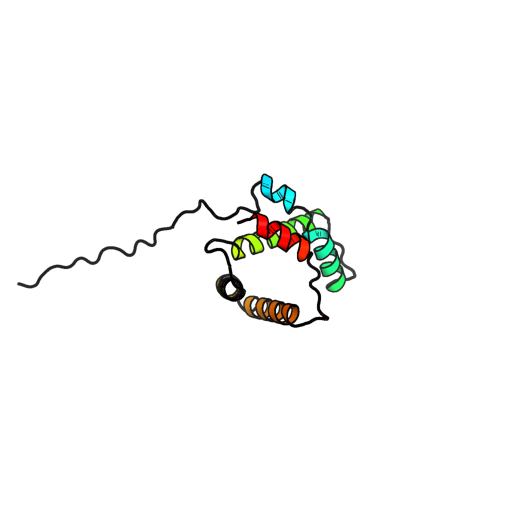GLU A O 1
ATOM 825 N N . ALA A 1 104 ? -12.111 -2.945 -2.530 1.00 92.31 104 ALA A N 1
ATOM 826 C CA . ALA A 1 104 ? -11.961 -3.240 -1.107 1.00 92.31 104 ALA A CA 1
ATOM 827 C C . ALA A 1 104 ? -13.097 -4.134 -0.578 1.00 92.31 104 ALA A C 1
ATOM 829 O O . ALA A 1 104 ? -12.835 -5.108 0.134 1.00 92.31 104 ALA A O 1
ATOM 830 N N . LYS A 1 105 ? -14.351 -3.848 -0.957 1.00 91.25 105 LYS A N 1
ATOM 831 C CA . LYS A 1 105 ? -15.525 -4.653 -0.576 1.00 91.25 105 LYS A CA 1
ATOM 832 C C . LYS A 1 105 ? -15.457 -6.062 -1.153 1.00 91.25 105 LYS A C 1
ATOM 834 O O . LYS A 1 105 ? -15.664 -7.032 -0.426 1.00 91.25 105 LYS A O 1
ATOM 839 N N . GLU A 1 106 ? -15.120 -6.187 -2.433 1.00 90.38 106 GLU A N 1
ATOM 840 C CA . GLU A 1 106 ? -14.970 -7.486 -3.091 1.00 90.38 106 GLU A CA 1
ATOM 841 C C . GLU A 1 106 ? -13.858 -8.323 -2.449 1.00 90.38 106 GLU A C 1
ATOM 843 O O . GLU A 1 106 ? -14.041 -9.522 -2.221 1.00 90.38 106 GLU A O 1
ATOM 848 N N . THR A 1 107 ? -12.732 -7.697 -2.096 1.00 89.62 107 THR A N 1
ATOM 849 C CA . THR A 1 107 ? -11.614 -8.369 -1.416 1.00 89.62 107 THR A CA 1
ATOM 850 C C . THR A 1 107 ? -11.988 -8.824 -0.003 1.00 89.62 107 THR A C 1
ATOM 852 O O . THR A 1 107 ? -11.572 -9.900 0.418 1.00 89.62 107 THR A O 1
ATOM 855 N N . LEU A 1 108 ? -12.802 -8.053 0.726 1.00 86.25 108 LEU A N 1
ATOM 856 C CA . LEU A 1 108 ? -13.248 -8.415 2.076 1.00 86.25 108 LEU A CA 1
ATOM 857 C C . LEU A 1 108 ? -14.206 -9.619 2.079 1.00 86.25 108 LEU A C 1
ATOM 859 O O . LEU A 1 108 ? -14.135 -10.467 2.967 1.00 86.25 108 LEU A O 1
ATOM 863 N N . VAL A 1 109 ? -15.106 -9.700 1.094 1.00 85.25 109 VAL A N 1
ATOM 864 C CA . VAL A 1 109 ? -16.138 -10.751 1.010 1.00 85.25 109 VAL A CA 1
ATOM 865 C C . VAL A 1 109 ? -15.608 -12.026 0.341 1.00 85.25 109 VAL A C 1
ATOM 867 O O . VAL A 1 109 ? -16.057 -13.138 0.637 1.00 85.25 109 VAL A O 1
ATOM 870 N N . SER A 1 110 ? -14.645 -11.900 -0.573 1.00 79.38 110 SER A N 1
ATOM 871 C CA . SER A 1 110 ? -14.141 -13.029 -1.351 1.00 79.38 110 SER A CA 1
ATOM 872 C C . SER A 1 110 ? -13.106 -13.853 -0.589 1.00 79.38 110 SER A C 1
ATOM 874 O O . SER A 1 110 ? -11.997 -13.409 -0.319 1.00 79.38 110 SER A O 1
ATOM 876 N N . LYS A 1 111 ? -13.393 -15.142 -0.373 1.00 66.12 111 LYS A N 1
ATOM 877 C CA . LYS A 1 111 ? -12.379 -16.105 0.107 1.00 66.12 111 LYS A CA 1
ATOM 878 C C . LYS A 1 111 ? -11.304 -16.432 -0.945 1.00 66.12 111 LYS A C 1
ATOM 880 O O . LYS A 1 111 ? -10.286 -17.034 -0.608 1.00 66.12 111 LYS A O 1
ATOM 885 N N . LYS A 1 112 ? -11.544 -16.098 -2.223 1.00 64.62 112 LYS A N 1
ATOM 886 C CA . LYS A 1 112 ? -10.684 -16.470 -3.364 1.00 64.62 112 LYS A CA 1
ATOM 887 C C . LYS A 1 112 ? -9.775 -15.334 -3.836 1.00 64.62 112 LYS A C 1
ATOM 889 O O . LYS A 1 112 ? -8.666 -15.617 -4.281 1.00 64.62 112 LYS A O 1
ATOM 894 N N . ARG A 1 113 ? -10.215 -14.072 -3.752 1.00 70.25 113 ARG A N 1
ATOM 895 C CA . ARG A 1 113 ? -9.391 -12.911 -4.120 1.00 70.25 113 ARG A CA 1
ATOM 896 C C . ARG A 1 113 ? -8.581 -12.471 -2.910 1.00 70.25 113 ARG A C 1
ATOM 898 O O . ARG A 1 113 ? -9.113 -11.890 -1.975 1.00 70.25 113 ARG A O 1
ATOM 905 N N . LYS A 1 114 ? -7.291 -12.796 -2.919 1.00 74.56 114 LYS A N 1
ATOM 906 C CA . LYS A 1 114 ? -6.348 -12.338 -1.898 1.00 74.56 114 LYS A CA 1
ATOM 907 C C . LYS A 1 114 ? -5.651 -11.083 -2.399 1.00 74.56 114 LYS A C 1
ATOM 909 O O . LYS A 1 114 ? -5.256 -11.029 -3.562 1.00 74.56 114 LYS A O 1
ATOM 914 N N . SER A 1 115 ? -5.476 -10.109 -1.511 1.00 82.12 115 SER A N 1
ATOM 915 C CA . SER A 1 115 ? -4.670 -8.929 -1.815 1.00 82.12 115 SER A CA 1
ATOM 916 C C . SER A 1 115 ? -3.242 -9.344 -2.172 1.00 82.12 115 SER A C 1
ATOM 918 O O . SER A 1 115 ? -2.659 -10.217 -1.526 1.00 82.12 115 SER A O 1
ATOM 920 N N . VAL A 1 116 ? -2.677 -8.710 -3.200 1.00 87.38 116 VAL A N 1
ATOM 921 C CA . VAL A 1 116 ? -1.257 -8.865 -3.555 1.00 87.38 116 VAL A CA 1
ATOM 922 C C . VAL A 1 116 ? -0.366 -8.173 -2.518 1.00 87.38 116 VAL A C 1
ATOM 924 O O . VAL A 1 116 ? 0.798 -8.540 -2.370 1.00 87.38 116 VAL A O 1
ATOM 927 N N . LEU A 1 117 ? -0.914 -7.197 -1.786 1.00 89.75 117 LEU A N 1
ATOM 928 C CA . LEU A 1 117 ? -0.212 -6.459 -0.742 1.00 89.75 117 LEU A CA 1
ATOM 929 C C . LEU A 1 117 ? 0.003 -7.327 0.513 1.00 89.75 117 LEU A C 1
ATOM 931 O O . LEU A 1 117 ? -0.798 -8.217 0.805 1.00 89.75 117 LEU A O 1
ATOM 935 N N . PRO A 1 118 ? 1.055 -7.060 1.309 1.00 89.94 118 PRO A N 1
ATOM 936 C CA . PRO A 1 118 ? 1.396 -7.856 2.484 1.00 89.94 118 PRO A CA 1
ATOM 937 C C . PRO A 1 118 ? 0.525 -7.471 3.691 1.00 89.94 118 PRO A C 1
ATOM 939 O O . PRO A 1 118 ? 1.009 -6.868 4.653 1.00 89.94 118 PRO A O 1
ATOM 942 N N . THR A 1 119 ? -0.764 -7.819 3.644 1.00 88.94 119 THR A N 1
ATOM 943 C CA . THR A 1 119 ? -1.788 -7.384 4.611 1.00 88.94 119 THR A CA 1
ATOM 944 C C . THR A 1 119 ? -1.410 -7.663 6.067 1.00 88.94 119 THR A C 1
ATOM 946 O O . THR A 1 119 ? -1.512 -6.759 6.889 1.00 88.94 119 THR A O 1
ATOM 949 N N . GLU A 1 120 ? -0.889 -8.851 6.390 1.00 87.44 120 GLU A N 1
ATOM 950 C CA . GLU A 1 120 ? -0.490 -9.213 7.765 1.00 87.44 120 GLU A CA 1
ATOM 951 C C . GLU A 1 120 ? 0.607 -8.299 8.328 1.00 87.44 120 GLU A C 1
ATOM 953 O O . GLU A 1 120 ? 0.562 -7.845 9.478 1.00 87.44 120 GLU A O 1
ATOM 958 N N . ARG A 1 121 ? 1.604 -7.984 7.493 1.00 88.50 121 ARG A N 1
ATOM 959 C CA . ARG A 1 121 ? 2.715 -7.118 7.891 1.00 88.50 121 ARG A CA 1
ATOM 960 C C . ARG A 1 121 ? 2.244 -5.675 8.044 1.00 88.50 121 ARG A C 1
ATOM 962 O O . ARG A 1 121 ? 2.618 -5.026 9.016 1.00 88.50 121 ARG A O 1
ATOM 969 N N . VAL A 1 122 ? 1.392 -5.195 7.135 1.00 89.88 122 VAL A N 1
ATOM 970 C CA . VAL A 1 122 ? 0.773 -3.864 7.236 1.00 89.88 122 VAL A CA 1
ATOM 971 C C . VAL A 1 122 ? -0.084 -3.762 8.496 1.00 89.88 122 VAL A C 1
ATOM 973 O O . VAL A 1 122 ? 0.059 -2.797 9.239 1.00 89.88 122 VAL A O 1
ATOM 976 N N . HIS A 1 123 ? -0.910 -4.768 8.788 1.00 88.62 123 HIS A N 1
ATOM 977 C CA . HIS A 1 123 ? -1.744 -4.810 9.988 1.00 88.62 123 HIS A CA 1
ATOM 978 C C . HIS A 1 123 ? -0.902 -4.709 11.265 1.00 88.62 123 HIS A C 1
ATOM 980 O O . HIS A 1 123 ? -1.154 -3.852 12.111 1.00 88.62 123 HIS A O 1
ATOM 986 N N . THR A 1 124 ? 0.157 -5.517 11.361 1.00 89.12 124 THR A N 1
ATOM 987 C CA . THR A 1 124 ? 1.091 -5.496 12.498 1.00 89.12 124 THR A CA 1
ATOM 988 C C . THR A 1 124 ? 1.745 -4.126 12.683 1.00 89.12 124 THR A C 1
ATOM 990 O O . THR A 1 124 ? 1.933 -3.670 13.811 1.00 89.12 124 THR A O 1
ATOM 993 N N . LEU A 1 125 ? 2.114 -3.459 11.586 1.00 87.00 125 LEU A N 1
ATOM 994 C CA . LEU A 1 125 ? 2.710 -2.129 11.654 1.00 87.00 125 LEU A CA 1
ATOM 995 C C . LEU A 1 125 ? 1.682 -1.075 12.072 1.00 87.00 125 LEU A C 1
ATOM 997 O O . LEU A 1 125 ? 1.985 -0.296 12.967 1.00 87.00 125 LEU A O 1
ATOM 1001 N N . LEU A 1 126 ? 0.468 -1.094 11.514 1.00 84.94 126 LEU A N 1
ATOM 1002 C CA . LEU A 1 126 ? -0.612 -0.164 11.869 1.00 84.94 126 LEU A CA 1
ATOM 1003 C C . LEU A 1 126 ? -1.033 -0.266 13.340 1.00 84.94 126 LEU A C 1
ATOM 1005 O O . LEU A 1 126 ? -1.342 0.749 13.956 1.00 84.94 126 LEU A O 1
ATOM 1009 N N . GLN A 1 127 ? -0.993 -1.454 13.948 1.00 82.00 127 GLN A N 1
ATOM 1010 C CA . GLN A 1 127 ? -1.259 -1.593 15.385 1.00 82.00 127 GLN A CA 1
ATOM 1011 C C . GLN A 1 127 ? -0.266 -0.811 16.260 1.00 82.00 127 GLN A C 1
ATOM 1013 O O . GLN A 1 127 ? -0.632 -0.375 17.348 1.00 82.00 127 GLN A O 1
ATOM 1018 N N . LYS A 1 128 ? 0.971 -0.615 15.784 1.00 77.38 128 LYS A N 1
ATOM 1019 C CA . LYS A 1 128 ? 2.027 0.141 16.477 1.00 77.38 128 LYS A CA 1
ATOM 1020 C C . LYS A 1 128 ? 1.971 1.650 16.212 1.00 77.38 128 LYS A C 1
ATOM 1022 O O . LYS A 1 128 ? 2.805 2.371 16.746 1.00 77.38 128 LYS A O 1
ATOM 1027 N N . VAL A 1 129 ? 1.049 2.101 15.358 1.00 68.19 129 VAL A N 1
ATOM 1028 C CA . VAL A 1 129 ? 0.830 3.515 14.994 1.00 68.19 129 VAL A CA 1
ATOM 1029 C C . VAL A 1 129 ? -0.169 4.202 15.944 1.00 68.19 129 VAL A C 1
ATOM 1031 O O . VAL A 1 129 ? -0.399 5.402 15.820 1.00 68.19 129 VAL A O 1
ATOM 1034 N N . LYS A 1 130 ? -0.759 3.450 16.883 1.00 57.00 130 LYS A N 1
ATOM 1035 C CA . LYS A 1 130 ? -1.684 3.971 17.899 1.00 57.00 130 LYS A CA 1
ATOM 1036 C C . LYS A 1 130 ? -1.018 4.924 18.883 1.00 57.00 130 LYS A C 1
ATOM 1038 O O . LYS A 1 130 ? 0.125 4.628 19.295 1.00 57.00 130 LYS A O 1
#